Protein AF-A0A7C2UT03-F1 (afdb_monomer_lite)

Structure (mmCIF, N/CA/C/O backbone):
data_AF-A0A7C2UT03-F1
#
_entry.id   AF-A0A7C2UT03-F1
#
loop_
_atom_site.group_PDB
_atom_site.id
_atom_site.type_symbol
_atom_site.label_atom_id
_atom_site.label_alt_id
_atom_site.label_comp_id
_atom_site.label_asym_id
_atom_site.label_entity_id
_atom_site.label_seq_id
_atom_site.pdbx_PDB_ins_code
_atom_site.Cartn_x
_atom_site.Cartn_y
_atom_site.Cartn_z
_atom_site.occupancy
_atom_site.B_iso_or_equiv
_atom_site.auth_seq_id
_atom_site.auth_comp_id
_atom_site.auth_asym_id
_atom_site.auth_atom_id
_atom_site.pdbx_PDB_model_num
ATOM 1 N N . MET A 1 1 ? -0.784 6.544 3.148 1.00 94.81 1 MET A N 1
ATOM 2 C CA . MET A 1 1 ? 0.108 5.568 2.475 1.00 94.81 1 MET A CA 1
ATOM 3 C C . MET A 1 1 ? 0.969 4.930 3.544 1.00 94.81 1 MET A C 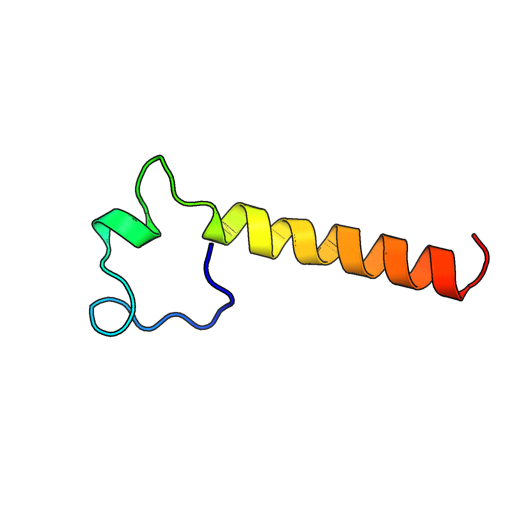1
ATOM 5 O O . MET A 1 1 ? 1.218 5.604 4.534 1.00 94.81 1 MET A O 1
ATOM 9 N N . HIS A 1 2 ? 1.389 3.680 3.369 1.00 97.12 2 HIS A N 1
ATOM 10 C CA . HIS A 1 2 ? 2.301 3.007 4.292 1.00 97.12 2 HIS A CA 1
ATOM 11 C C . HIS A 1 2 ? 2.841 1.751 3.592 1.00 97.12 2 HIS A C 1
ATOM 13 O O . HIS A 1 2 ? 2.042 0.874 3.248 1.00 97.12 2 HIS A O 1
ATOM 19 N N . PRO A 1 3 ? 4.153 1.645 3.323 1.00 94.38 3 PRO A N 1
ATOM 20 C CA . PRO A 1 3 ? 4.720 0.401 2.816 1.00 94.38 3 PRO A CA 1
ATOM 21 C C . PRO A 1 3 ? 4.569 -0.703 3.873 1.00 94.38 3 PRO A C 1
ATOM 23 O O . PRO A 1 3 ? 4.644 -0.431 5.066 1.00 94.38 3 PRO A O 1
ATOM 26 N N . GLY A 1 4 ? 4.309 -1.936 3.443 1.00 91.69 4 GLY A N 1
ATOM 27 C CA . GLY A 1 4 ? 4.163 -3.072 4.357 1.00 91.69 4 GLY A CA 1
ATOM 28 C C . GLY A 1 4 ? 5.499 -3.743 4.714 1.00 91.69 4 GLY A C 1
ATOM 29 O O . GLY A 1 4 ? 6.482 -3.539 3.995 1.00 91.69 4 GLY A O 1
ATOM 30 N N . PRO A 1 5 ? 5.520 -4.609 5.750 1.00 94.56 5 PRO A N 1
ATOM 31 C CA . PRO A 1 5 ? 4.400 -4.958 6.641 1.00 94.56 5 PRO A CA 1
ATOM 32 C C . PRO A 1 5 ? 4.048 -3.830 7.627 1.00 94.56 5 PRO A C 1
ATOM 34 O O . PRO A 1 5 ? 4.883 -2.976 7.891 1.00 94.56 5 PRO A O 1
ATOM 37 N N . ILE A 1 6 ? 2.805 -3.829 8.129 1.00 95.75 6 ILE A N 1
ATOM 38 C CA . ILE A 1 6 ? 2.266 -2.762 8.990 1.00 95.75 6 ILE A CA 1
ATOM 39 C C . ILE A 1 6 ? 1.988 -3.283 10.408 1.00 95.75 6 ILE A C 1
ATOM 41 O O . ILE A 1 6 ? 1.320 -4.308 10.558 1.00 95.75 6 ILE A O 1
ATOM 45 N N . GLN A 1 7 ? 2.427 -2.549 11.433 1.00 96.69 7 GLN A N 1
ATOM 46 C CA . GLN A 1 7 ? 2.167 -2.804 12.857 1.00 96.69 7 GLN A CA 1
ATOM 47 C C . GLN A 1 7 ? 0.998 -1.957 13.394 1.00 96.69 7 GLN A C 1
ATOM 49 O O . GLN A 1 7 ? 1.173 -0.864 13.944 1.00 96.69 7 GLN A O 1
ATOM 54 N N . ARG A 1 8 ? -0.222 -2.484 13.254 1.00 96.56 8 ARG A N 1
ATOM 55 C CA . ARG A 1 8 ? -1.456 -1.846 13.751 1.00 96.56 8 ARG A CA 1
ATOM 56 C C . ARG A 1 8 ? -1.419 -1.619 15.264 1.00 96.56 8 ARG A C 1
ATOM 58 O O . ARG A 1 8 ? -0.924 -2.459 16.012 1.00 96.56 8 ARG A O 1
ATOM 65 N N . GLY A 1 9 ? -1.929 -0.469 15.699 1.00 95.62 9 GLY A N 1
ATOM 66 C CA . G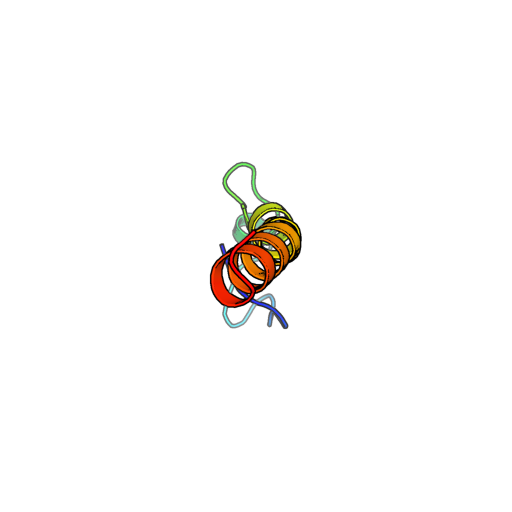LY A 1 9 ? -1.950 -0.049 17.103 1.00 95.62 9 GLY A CA 1
ATOM 67 C C . GLY A 1 9 ? -0.590 0.381 17.667 1.00 95.62 9 GLY A C 1
ATOM 68 O O . GLY A 1 9 ? -0.531 0.810 18.816 1.00 95.62 9 GLY A O 1
ATOM 69 N N . ILE A 1 10 ? 0.491 0.287 16.880 1.00 97.62 10 ILE A N 1
ATOM 70 C CA . ILE A 1 10 ? 1.830 0.767 17.252 1.00 97.62 10 ILE A CA 1
ATOM 71 C C . ILE A 1 10 ? 2.227 1.937 16.353 1.00 97.62 10 ILE A C 1
ATOM 73 O O . ILE A 1 10 ? 2.433 3.044 16.841 1.00 97.62 10 ILE A O 1
ATOM 77 N N . GLU A 1 11 ? 2.322 1.703 15.041 1.00 97.62 11 GLU A N 1
ATOM 78 C CA . GLU A 1 11 ? 2.764 2.727 14.079 1.00 97.62 11 GLU A CA 1
ATOM 79 C C . GLU A 1 11 ? 1.601 3.377 13.320 1.00 97.62 11 GLU A C 1
ATOM 81 O O . GLU A 1 11 ? 1.738 4.480 12.792 1.00 97.62 11 GLU A O 1
ATOM 86 N N . ILE A 1 12 ? 0.438 2.720 13.289 1.00 96.88 12 ILE A N 1
ATOM 87 C CA . ILE A 1 12 ? -0.771 3.256 12.670 1.00 96.88 12 ILE A CA 1
ATOM 88 C C . ILE A 1 12 ? -2.026 2.736 13.372 1.00 96.88 12 ILE A C 1
ATOM 90 O O . ILE A 1 12 ? -2.122 1.555 13.713 1.00 96.88 12 ILE A O 1
ATOM 94 N N . ASP A 1 13 ? -2.990 3.627 13.583 1.00 98.06 13 ASP A N 1
ATOM 95 C CA . ASP A 1 13 ? -4.313 3.280 14.103 1.00 98.06 13 ASP A CA 1
ATOM 96 C C . ASP A 1 13 ? -5.173 2.614 13.016 1.00 98.06 13 ASP A C 1
ATOM 98 O O . ASP A 1 13 ? -5.063 2.954 11.832 1.00 98.06 13 ASP A O 1
ATOM 102 N N . ASP A 1 14 ? -6.059 1.699 13.409 1.00 97.25 14 ASP A N 1
ATOM 103 C CA . ASP A 1 14 ? -6.953 0.992 12.487 1.00 97.25 14 ASP A CA 1
ATOM 104 C C . ASP A 1 14 ? -7.853 1.950 11.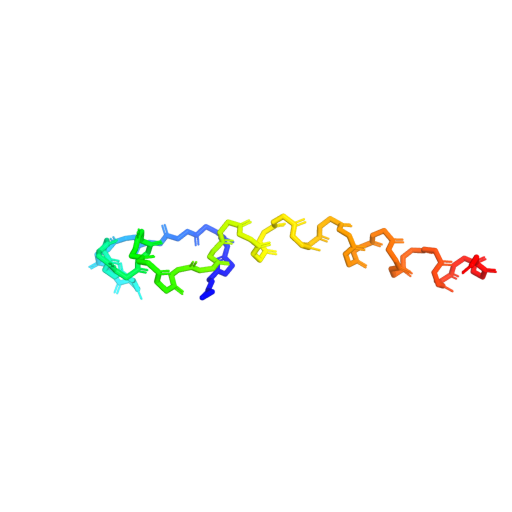698 1.00 97.25 14 ASP A C 1
ATOM 106 O O . ASP A 1 14 ? -8.009 1.800 10.483 1.00 97.25 14 ASP A O 1
ATOM 110 N N . ALA A 1 15 ? -8.374 2.997 12.346 1.00 97.81 15 ALA A N 1
ATOM 111 C CA . ALA A 1 15 ? -9.224 3.989 11.694 1.00 97.81 15 ALA A CA 1
ATOM 112 C C . ALA A 1 15 ? -8.469 4.799 10.626 1.00 97.81 15 ALA A C 1
ATOM 114 O O . ALA A 1 15 ? -9.076 5.291 9.674 1.00 97.81 15 ALA A O 1
ATOM 115 N N . VAL A 1 16 ? -7.144 4.926 10.752 1.00 97.31 16 VAL A N 1
ATOM 116 C CA . VAL A 1 16 ? -6.291 5.582 9.749 1.00 97.31 16 VAL A CA 1
ATOM 117 C C . VAL A 1 16 ? -5.902 4.601 8.645 1.00 97.31 16 VAL A C 1
ATOM 119 O O . VAL A 1 16 ? -5.935 4.961 7.465 1.00 97.31 16 VAL A O 1
ATOM 122 N N . ALA A 1 17 ? -5.554 3.363 9.004 1.00 97.31 17 ALA A N 1
ATOM 123 C CA . ALA A 1 17 ? -5.167 2.326 8.053 1.00 97.31 17 ALA A CA 1
ATOM 124 C C . ALA A 1 17 ? -6.312 1.951 7.095 1.00 97.31 17 ALA A C 1
ATOM 126 O O . ALA A 1 17 ? -6.058 1.746 5.906 1.00 97.31 17 ALA A O 1
ATOM 127 N N . ASP A 1 18 ? -7.555 1.941 7.584 1.00 96.62 18 ASP A N 1
ATOM 128 C CA . ASP A 1 18 ? -8.744 1.516 6.828 1.00 96.62 18 ASP A CA 1
ATOM 129 C C . ASP A 1 18 ? -9.730 2.663 6.532 1.00 96.62 18 ASP A C 1
ATOM 131 O O . ASP A 1 18 ? -10.778 2.456 5.918 1.00 96.62 18 ASP A O 1
ATOM 135 N N . GLY A 1 19 ? -9.404 3.891 6.943 1.00 97.88 19 GLY A N 1
ATOM 136 C CA . GLY A 1 19 ? -10.253 5.064 6.743 1.00 97.88 19 GLY A CA 1
ATOM 137 C C . GLY A 1 19 ? -10.374 5.509 5.282 1.00 97.88 19 GLY A C 1
ATOM 138 O O . GLY A 1 19 ? -9.583 5.137 4.416 1.00 97.88 19 GLY A O 1
ATOM 139 N N . ALA A 1 20 ? -11.330 6.400 5.003 1.00 98.06 20 ALA A N 1
ATOM 140 C CA . ALA A 1 20 ? -11.633 6.881 3.646 1.00 98.06 20 ALA A CA 1
ATOM 141 C C . ALA A 1 20 ? -10.456 7.587 2.936 1.00 98.06 20 ALA A C 1
ATOM 143 O O . ALA A 1 20 ? -10.418 7.673 1.709 1.00 98.06 20 ALA A O 1
ATOM 144 N N . GLN A 1 21 ? -9.492 8.104 3.701 1.00 97.81 21 GLN A N 1
ATOM 145 C CA . GLN A 1 21 ? -8.278 8.734 3.173 1.00 97.81 21 GLN A CA 1
ATOM 146 C C . GLN A 1 21 ? -7.114 7.745 3.011 1.00 97.81 21 GLN A C 1
ATOM 148 O O . GLN A 1 21 ? -6.047 8.133 2.527 1.00 97.81 21 GLN A O 1
ATOM 153 N N . SER A 1 22 ? -7.290 6.479 3.399 1.00 98.06 22 SER A N 1
ATOM 154 C CA . SER A 1 22 ? -6.254 5.465 3.264 1.00 98.06 22 SER A CA 1
ATOM 155 C C . SER A 1 22 ? -5.942 5.193 1.797 1.00 98.06 22 SER A C 1
ATOM 157 O O . SER A 1 22 ? -6.812 5.078 0.936 1.00 98.06 22 SER A O 1
ATOM 159 N N . ARG A 1 23 ? -4.644 5.084 1.521 1.00 98.12 23 ARG A N 1
ATOM 160 C CA . ARG A 1 23 ? -4.081 4.792 0.194 1.00 98.12 23 ARG A CA 1
ATOM 161 C C . ARG A 1 23 ? -3.077 3.648 0.249 1.00 98.12 23 ARG A C 1
ATOM 163 O O . ARG A 1 23 ? -2.240 3.531 -0.634 1.00 98.12 23 ARG A O 1
ATOM 170 N N . ILE A 1 24 ? -3.107 2.838 1.310 1.00 98.00 24 ILE A N 1
ATOM 171 C CA . ILE A 1 24 ? -2.135 1.756 1.532 1.00 98.00 24 ILE A CA 1
ATOM 172 C C . ILE A 1 24 ? -2.223 0.729 0.398 1.00 98.00 24 ILE A C 1
ATOM 174 O O . ILE A 1 24 ? -1.235 0.469 -0.285 1.00 98.00 24 ILE A O 1
ATOM 178 N N . LEU A 1 25 ? -3.423 0.205 0.131 1.00 96.62 25 LEU A N 1
ATOM 179 C CA . LEU A 1 25 ? -3.611 -0.814 -0.906 1.00 96.62 25 LEU A CA 1
ATOM 180 C C . LEU A 1 25 ? -3.394 -0.265 -2.321 1.00 96.62 25 LEU A C 1
ATOM 182 O O . LEU A 1 25 ? -2.822 -0.952 -3.166 1.00 96.62 25 LEU A O 1
ATOM 186 N N . GLU A 1 26 ? -3.812 0.976 -2.575 1.00 98.06 26 GLU A N 1
ATOM 187 C CA . GLU A 1 26 ? -3.569 1.653 -3.851 1.00 98.06 26 GLU A CA 1
ATOM 188 C C . GLU A 1 26 ? -2.066 1.837 -4.102 1.00 98.06 26 GLU A C 1
ATOM 190 O O . GLU A 1 26 ? -1.572 1.481 -5.167 1.00 98.06 26 GLU A O 1
ATOM 195 N N . GLN A 1 27 ? -1.310 2.290 -3.101 1.00 97.69 27 GLN A N 1
ATOM 196 C CA . GLN A 1 27 ? 0.143 2.433 -3.182 1.00 97.69 27 GLN A CA 1
ATOM 197 C C . GLN A 1 27 ? 0.851 1.089 -3.432 1.00 97.69 27 GLN A C 1
ATOM 199 O O . GLN A 1 27 ? 1.746 1.023 -4.276 1.00 97.69 27 GLN A O 1
ATOM 204 N N . VAL A 1 28 ? 0.445 0.005 -2.757 1.00 96.94 28 VAL A N 1
ATOM 205 C CA . VAL A 1 28 ? 1.008 -1.340 -2.996 1.00 96.94 28 VAL A CA 1
ATOM 206 C C . VAL A 1 28 ? 0.718 -1.811 -4.423 1.00 96.94 28 VAL A C 1
ATOM 208 O O . VAL A 1 28 ? 1.632 -2.271 -5.114 1.00 96.94 28 VAL A O 1
ATOM 211 N N . ARG A 1 29 ? -0.526 -1.642 -4.893 1.00 97.50 29 ARG A N 1
ATOM 212 C CA . ARG A 1 29 ? -0.924 -1.967 -6.272 1.00 97.50 29 ARG A CA 1
ATOM 213 C C . ARG A 1 29 ? -0.106 -1.168 -7.286 1.00 97.50 29 ARG A C 1
ATOM 215 O O . ARG A 1 29 ? 0.426 -1.747 -8.231 1.00 97.50 29 ARG A O 1
ATOM 222 N N . ASN A 1 30 ? 0.056 0.132 -7.052 1.00 98.25 30 ASN A N 1
ATOM 223 C CA . ASN A 1 30 ? 0.821 1.020 -7.924 1.00 98.25 30 ASN A CA 1
ATOM 224 C C . ASN A 1 30 ? 2.300 0.628 -8.013 1.00 98.25 30 ASN A C 1
ATOM 226 O O . ASN A 1 30 ? 2.922 0.840 -9.051 1.00 98.25 30 ASN A O 1
ATOM 230 N N . GLY A 1 31 ? 2.848 -0.037 -6.991 1.00 97.50 31 GLY A N 1
ATOM 231 C CA . GLY A 1 31 ? 4.204 -0.581 -7.034 1.00 97.50 31 GLY A CA 1
ATOM 232 C C . GLY A 1 31 ? 4.453 -1.552 -8.197 1.00 97.50 31 GLY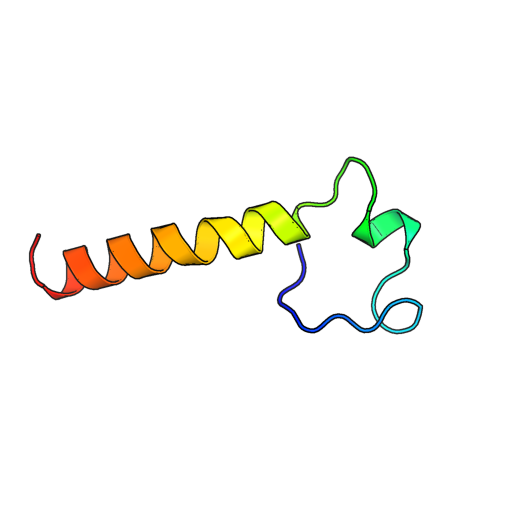 A C 1
ATOM 233 O O . GLY A 1 31 ? 5.569 -1.597 -8.709 1.00 97.50 31 GLY A O 1
ATOM 234 N N . VAL A 1 32 ? 3.441 -2.304 -8.651 1.00 98.00 32 VAL A N 1
ATOM 235 C CA . VAL A 1 32 ? 3.572 -3.188 -9.827 1.00 98.00 32 VAL A CA 1
ATOM 236 C C . VAL A 1 32 ? 3.792 -2.365 -11.091 1.00 98.00 32 VAL A C 1
ATOM 238 O O . VAL A 1 32 ? 4.749 -2.615 -11.821 1.00 98.00 32 VAL A O 1
ATOM 241 N N . TYR A 1 33 ? 2.952 -1.354 -11.312 1.00 98.56 33 TYR A N 1
ATOM 242 C CA . TYR A 1 33 ? 3.032 -0.499 -12.495 1.00 98.56 33 TYR A CA 1
ATOM 243 C C . TYR A 1 33 ? 4.328 0.309 -12.528 1.00 98.56 33 TYR A C 1
ATOM 245 O O . TYR A 1 33 ? 4.970 0.380 -13.569 1.00 98.56 33 TYR A O 1
ATOM 253 N N . VAL A 1 34 ? 4.764 0.844 -11.382 1.00 98.31 34 VAL A N 1
ATOM 254 C CA . VAL A 1 34 ? 6.040 1.570 -11.286 1.00 98.31 34 VAL A CA 1
ATOM 255 C C . VAL A 1 34 ? 7.212 0.666 -11.659 1.00 98.31 34 VAL A C 1
ATOM 257 O O . VAL A 1 34 ? 8.068 1.078 -12.436 1.00 98.31 34 VAL A O 1
ATOM 260 N N . ARG A 1 35 ? 7.255 -0.577 -11.159 1.00 98.44 35 ARG A N 1
ATOM 261 C CA . ARG A 1 35 ? 8.325 -1.522 -11.517 1.00 98.44 35 ARG A CA 1
ATOM 262 C C . ARG A 1 35 ? 8.284 -1.905 -12.991 1.00 98.44 35 ARG A C 1
ATOM 264 O O . ARG A 1 35 ? 9.334 -1.913 -13.619 1.00 98.44 35 ARG A O 1
ATOM 271 N N . ALA A 1 36 ? 7.101 -2.183 -13.537 1.00 98.62 36 ALA A N 1
ATOM 272 C CA . ALA A 1 36 ? 6.944 -2.494 -14.956 1.00 98.62 36 ALA A CA 1
ATOM 273 C C . ALA A 1 36 ? 7.442 -1.339 -15.838 1.00 98.62 36 ALA A C 1
ATOM 275 O O . ALA A 1 36 ? 8.275 -1.558 -16.709 1.00 98.62 36 ALA A O 1
ATOM 276 N N . ALA A 1 37 ? 7.020 -0.105 -15.546 1.00 98.69 37 ALA A N 1
ATOM 277 C CA . ALA A 1 37 ? 7.473 1.084 -16.265 1.00 98.69 37 ALA A CA 1
ATOM 278 C C . ALA A 1 37 ? 8.983 1.327 -16.106 1.00 98.69 37 ALA A C 1
ATOM 280 O O . ALA A 1 37 ? 9.654 1.689 -17.064 1.00 98.69 37 ALA A O 1
ATOM 281 N N . THR A 1 38 ? 9.532 1.093 -14.910 1.00 98.69 38 THR A N 1
ATOM 282 C CA . THR A 1 38 ? 10.974 1.234 -14.651 1.00 98.69 38 THR A CA 1
ATOM 283 C C . THR A 1 38 ? 11.785 0.223 -15.460 1.00 98.69 38 THR A C 1
ATOM 285 O O . THR A 1 38 ? 12.822 0.580 -16.011 1.00 98.69 38 THR A O 1
ATOM 288 N N . LEU A 1 39 ? 11.320 -1.028 -15.544 1.00 98.69 39 LEU A N 1
ATOM 289 C CA . LEU A 1 39 ? 11.958 -2.067 -16.351 1.00 98.69 39 LEU A CA 1
ATOM 290 C C . LEU A 1 39 ? 11.861 -1.754 -17.846 1.00 98.69 39 LEU A C 1
ATOM 292 O O . LEU A 1 39 ? 12.881 -1.829 -18.518 1.00 98.69 39 LEU A O 1
ATOM 296 N N . ALA A 1 40 ? 10.686 -1.351 -18.339 1.00 98.69 40 ALA A N 1
ATOM 297 C CA . ALA A 1 40 ? 10.499 -0.929 -19.730 1.00 98.69 40 ALA A CA 1
ATOM 298 C C . ALA A 1 40 ? 11.475 0.201 -20.099 1.00 98.69 40 ALA A C 1
ATOM 300 O O . ALA A 1 40 ? 12.290 0.052 -21.006 1.00 98.69 40 ALA A O 1
ATOM 301 N N . TYR A 1 41 ? 11.509 1.262 -19.284 1.00 98.50 41 TYR A N 1
ATOM 302 C CA . TYR A 1 41 ? 12.431 2.381 -19.472 1.00 98.50 41 TYR A CA 1
ATOM 303 C C . TYR A 1 41 ? 13.904 1.943 -19.468 1.00 98.50 41 TYR A C 1
ATOM 305 O O . TYR A 1 41 ? 14.683 2.367 -20.318 1.00 98.50 41 TYR A O 1
ATOM 313 N N . ALA A 1 42 ? 14.301 1.078 -18.529 1.00 98.19 42 ALA A N 1
ATOM 314 C CA . ALA A 1 42 ? 15.674 0.582 -18.438 1.00 98.19 42 ALA A C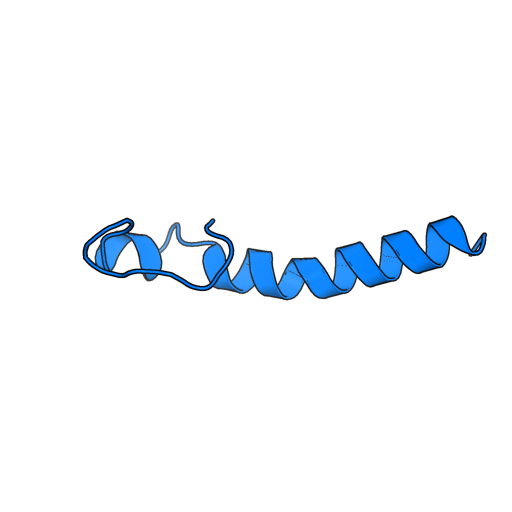A 1
ATOM 315 C C . ALA A 1 42 ? 16.077 -0.318 -19.623 1.00 98.19 42 ALA A C 1
ATOM 317 O O . ALA A 1 42 ? 17.263 -0.409 -19.935 1.00 98.19 42 ALA A O 1
ATOM 318 N N . LEU A 1 43 ? 15.109 -0.974 -20.269 1.00 98.50 43 LEU A N 1
ATOM 319 C CA . LEU A 1 43 ? 15.307 -1.811 -21.454 1.00 98.50 43 LEU A CA 1
ATOM 320 C C . LEU A 1 43 ? 15.185 -1.030 -22.774 1.00 98.50 43 LEU A C 1
ATOM 322 O O . LEU A 1 43 ? 15.507 -1.581 -23.825 1.00 98.50 43 LEU A O 1
ATOM 326 N N . GLY A 1 44 ? 14.789 0.246 -22.723 1.00 95.62 44 GLY A N 1
ATOM 327 C CA . GLY A 1 44 ? 14.625 1.102 -23.898 1.00 95.62 44 GLY A CA 1
ATOM 328 C C . GLY A 1 44 ? 13.299 0.909 -24.641 1.00 95.62 44 GLY A C 1
ATOM 329 O O . GLY A 1 44 ? 13.249 1.192 -25.838 1.00 95.62 44 GLY A O 1
ATOM 330 N N . GLU A 1 45 ? 12.265 0.420 -23.949 1.00 87.38 45 GLU A N 1
ATOM 331 C CA . GLU A 1 45 ? 10.879 0.342 -24.441 1.00 87.38 45 GLU A CA 1
ATOM 332 C C . GLU A 1 45 ? 10.075 1.621 -24.163 1.00 87.38 45 GLU A C 1
ATOM 334 O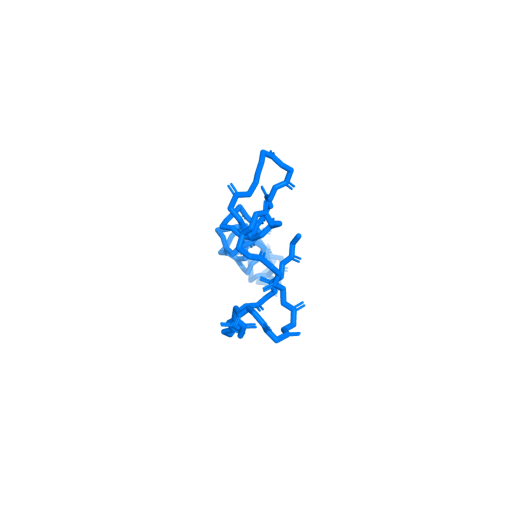 O . GLU A 1 45 ? 10.294 2.263 -23.105 1.00 87.38 45 GLU A O 1
#

Radius of gyration: 14.31 Å; chains: 1; bounding box: 27×14×42 Å

Foldseek 3Di:
DDADDDDEPPPDDPCACPPPPHCHVVVVVVVVVVVVVVVCVVVVD

pLDDT: mean 97.09, std 2.02, range [87.38, 98.69]

Secondary structure (DSSP, 8-state):
--PSS--BTTTB-HHHHSSTT--HHHHHHHHHHHHHHHHHHHHT-

Sequence (45 aa):
MHPGPIQRGIEIDDAVADGAQSRILEQVRNGVYVRAATLAYALGE